Protein AF-A0A3A4MX62-F1 (afdb_monomer)

Sequence (74 aa):
MKITNEMVESFLRSLECRYEREKMSLAGVENVEIRLFNHTTGEQAARLEFINSILTKIDYWDQEKKTIETIKWD

pLDDT: mean 79.86, std 9.58, range [47.53, 90.62]

Organism: Abyssobacteria bacterium (strain SURF_5) (NCBI:txid2093360)

Foldseek 3Di:
DQQDPVNVVVVLVVVCWDWDKDWDDDPNKIKIKIWTAHPVPRATQWIWIDINRHTAKIFGADSVRDGPDMDGDD

Mean predicted aligned error: 6.54 Å

Solvent-accessible surface area (backbone atoms only — not comparable to full-atom values): 4242 Å² total; per-res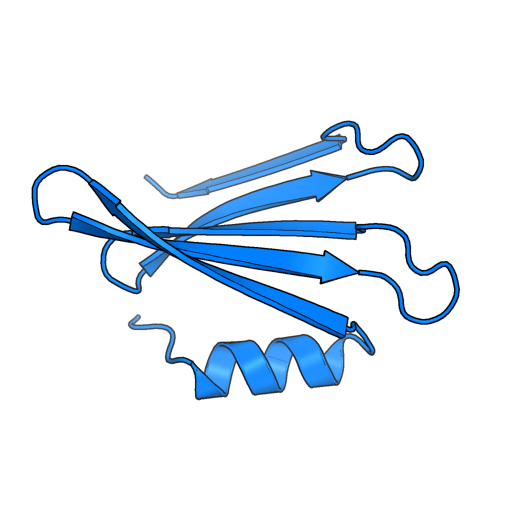idue (Å²): 132,86,62,47,71,67,57,50,54,54,53,39,60,73,64,64,41,46,73,50,79,48,80,47,73,58,98,89,41,46,33,38,40,40,39,32,20,40,65,90,79,65,46,54,42,33,38,37,36,22,53,72,61,35,82,43,34,37,36,34,31,41,98,87,64,44,76,77,44,76,52,73,66,134

Structure (mmCIF, N/CA/C/O backbone):
data_AF-A0A3A4MX62-F1
#
_entry.id   AF-A0A3A4MX62-F1
#
loop_
_atom_site.group_PDB
_atom_site.id
_atom_site.type_symbol
_atom_site.label_atom_id
_atom_site.label_alt_id
_atom_site.label_comp_id
_atom_site.label_asym_id
_atom_site.label_entity_id
_atom_site.label_seq_id
_atom_site.pdbx_PDB_ins_code
_atom_site.Cartn_x
_atom_site.Cartn_y
_atom_site.Cartn_z
_atom_site.occupancy
_atom_site.B_iso_or_equiv
_atom_site.auth_seq_id
_atom_site.auth_comp_id
_atom_site.auth_asym_id
_atom_site.auth_atom_id
_atom_site.pdbx_PDB_model_num
ATOM 1 N N . MET A 1 1 ? 11.061 -12.050 -8.828 1.00 47.53 1 MET A N 1
ATOM 2 C CA . MET A 1 1 ? 9.742 -12.633 -9.166 1.00 47.53 1 MET A CA 1
ATOM 3 C C . MET A 1 1 ? 8.835 -11.486 -9.598 1.00 47.53 1 MET A C 1
ATOM 5 O O . MET A 1 1 ? 8.713 -10.545 -8.828 1.00 47.53 1 MET A O 1
ATOM 9 N N . LYS A 1 2 ? 8.296 -11.476 -10.827 1.00 52.97 2 LYS A N 1
ATOM 10 C CA . LYS A 1 2 ? 7.370 -10.409 -11.258 1.00 52.97 2 LYS A CA 1
ATOM 11 C C . LYS A 1 2 ? 6.026 -10.635 -10.572 1.00 52.97 2 LYS A C 1
ATOM 13 O O . LYS A 1 2 ? 5.411 -11.670 -10.804 1.00 52.97 2 LYS A O 1
ATOM 18 N N . ILE A 1 3 ? 5.597 -9.694 -9.736 1.00 57.19 3 ILE A N 1
ATOM 19 C CA . ILE A 1 3 ? 4.250 -9.717 -9.164 1.00 57.19 3 ILE A CA 1
ATOM 20 C C . ILE A 1 3 ? 3.301 -9.158 -10.228 1.00 57.19 3 ILE A C 1
ATOM 22 O O . ILE A 1 3 ? 3.491 -8.044 -10.712 1.00 57.19 3 ILE A O 1
ATOM 26 N N . THR A 1 4 ? 2.317 -9.954 -10.649 1.00 68.25 4 THR A N 1
ATOM 27 C CA . THR A 1 4 ? 1.310 -9.530 -11.631 1.00 68.25 4 THR A CA 1
ATOM 28 C C . THR A 1 4 ? 0.146 -8.818 -10.940 1.00 68.25 4 THR A C 1
ATOM 30 O O . THR A 1 4 ? -0.076 -8.995 -9.742 1.00 68.25 4 THR A O 1
ATOM 33 N N . ASN A 1 5 ? -0.638 -8.039 -11.695 1.00 65.62 5 ASN A N 1
ATOM 34 C CA . ASN A 1 5 ? -1.870 -7.436 -11.170 1.00 65.62 5 ASN A CA 1
ATOM 35 C C . ASN A 1 5 ? -2.807 -8.505 -10.577 1.00 65.62 5 ASN A C 1
ATOM 37 O O . ASN A 1 5 ? -3.350 -8.288 -9.505 1.00 65.62 5 ASN A O 1
ATOM 41 N N . GLU A 1 6 ? -2.931 -9.673 -11.218 1.00 73.06 6 GLU A N 1
ATOM 42 C CA . GLU A 1 6 ? -3.751 -10.788 -10.716 1.00 73.06 6 GLU A CA 1
ATOM 43 C C . GLU A 1 6 ? -3.258 -11.323 -9.369 1.00 73.06 6 GLU A C 1
ATOM 45 O O . GLU A 1 6 ? -4.066 -11.606 -8.489 1.00 73.06 6 GLU A O 1
ATOM 50 N N . MET A 1 7 ? -1.938 -11.431 -9.174 1.00 68.25 7 MET A N 1
ATOM 51 C CA . MET A 1 7 ? -1.375 -11.857 -7.889 1.00 68.25 7 MET A CA 1
ATOM 52 C C . MET A 1 7 ? -1.701 -10.858 -6.782 1.00 68.25 7 MET A C 1
ATOM 54 O O . MET A 1 7 ? -2.047 -11.270 -5.676 1.00 68.25 7 MET A O 1
ATOM 58 N N . VAL A 1 8 ? -1.629 -9.557 -7.082 1.00 68.69 8 VAL A N 1
ATOM 59 C CA . VAL 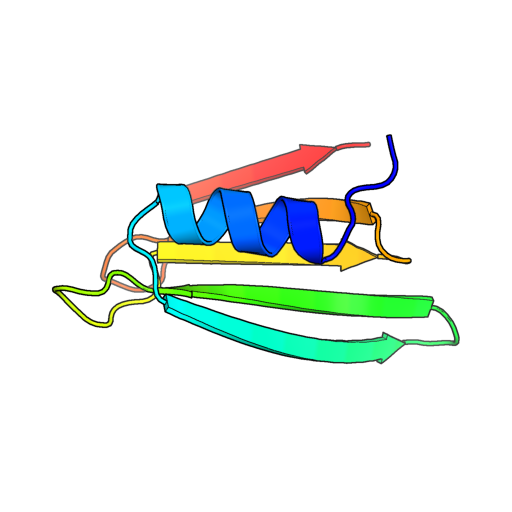A 1 8 ? -2.038 -8.525 -6.128 1.00 68.69 8 VAL A CA 1
ATOM 60 C C . VAL A 1 8 ? -3.533 -8.635 -5.856 1.00 68.69 8 VAL A C 1
ATOM 62 O O . VAL A 1 8 ? -3.918 -8.785 -4.709 1.00 68.69 8 VAL A O 1
ATOM 65 N N . GLU A 1 9 ? -4.386 -8.649 -6.875 1.00 68.75 9 GLU A N 1
ATOM 66 C CA . GLU A 1 9 ? -5.841 -8.730 -6.696 1.00 68.75 9 GLU A CA 1
ATOM 67 C C . GLU A 1 9 ? -6.275 -9.972 -5.911 1.00 68.75 9 GLU A C 1
ATOM 69 O O . GLU A 1 9 ? -7.146 -9.880 -5.045 1.00 68.75 9 GLU A O 1
ATOM 74 N N . SER A 1 10 ? -5.639 -11.119 -6.153 1.00 71.06 10 SER A N 1
ATOM 75 C CA . SER A 1 10 ? -5.905 -12.352 -5.413 1.00 71.06 10 SER A CA 1
ATOM 76 C C . SER A 1 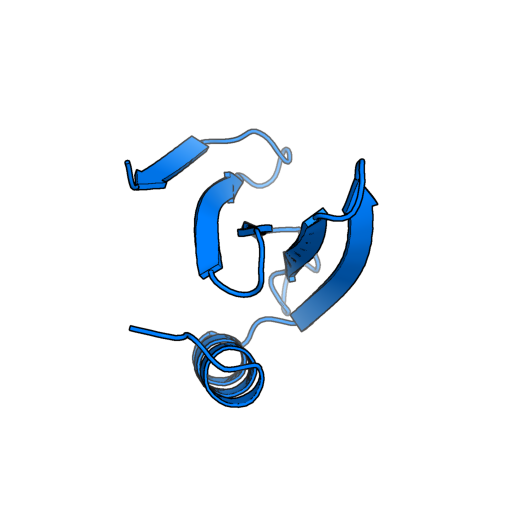10 ? -5.440 -12.261 -3.956 1.00 71.06 10 SER A C 1
ATOM 78 O O . SER A 1 10 ? -6.167 -12.686 -3.059 1.00 71.06 10 SER A O 1
ATOM 80 N N . PHE A 1 11 ? -4.267 -11.671 -3.701 1.00 69.19 11 PHE A N 1
ATOM 81 C CA . PHE A 1 11 ? -3.780 -11.401 -2.346 1.00 69.19 11 PHE A CA 1
ATOM 82 C C . PHE A 1 11 ? -4.708 -10.429 -1.602 1.00 69.19 11 PHE A C 1
ATOM 84 O O . PHE A 1 11 ? -5.095 -10.685 -0.466 1.00 69.19 11 PHE A O 1
ATOM 91 N N . LEU A 1 12 ? -5.161 -9.362 -2.256 1.00 67.06 12 LEU A N 1
ATOM 92 C CA . LEU A 1 12 ? -6.047 -8.366 -1.650 1.00 67.06 12 LEU A CA 1
ATOM 93 C C . LEU A 1 12 ? -7.450 -8.905 -1.371 1.00 67.06 12 LEU A C 1
ATOM 95 O O . LEU A 1 12 ? -8.010 -8.614 -0.316 1.00 67.06 12 LEU A O 1
ATOM 99 N N . ARG A 1 13 ? -7.993 -9.741 -2.267 1.00 66.56 13 ARG A N 1
ATOM 100 C CA . ARG A 1 13 ? -9.238 -10.485 -2.016 1.00 66.56 13 ARG A CA 1
ATOM 101 C C . ARG A 1 13 ? -9.106 -11.416 -0.815 1.00 66.56 13 ARG A C 1
ATOM 103 O O . ARG A 1 13 ? -10.058 -11.532 -0.055 1.00 66.56 13 ARG A O 1
ATOM 110 N N . SER A 1 14 ? -7.942 -12.046 -0.630 1.00 67.38 14 SER A N 1
ATOM 111 C CA . SER A 1 14 ? -7.702 -12.933 0.517 1.00 67.38 14 SER A CA 1
ATOM 112 C C . SER A 1 14 ? -7.648 -12.200 1.862 1.00 67.38 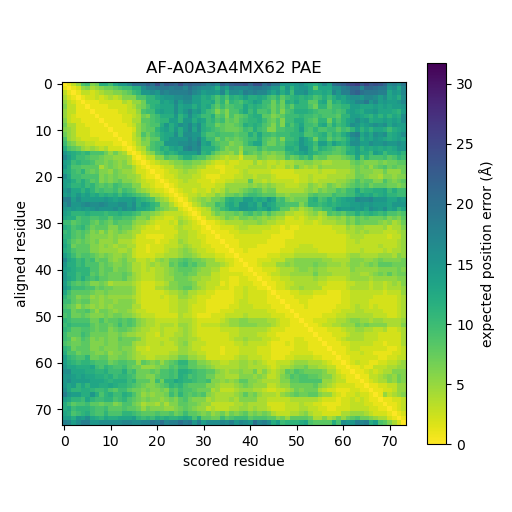14 SER A C 1
ATOM 114 O O . SER A 1 14 ? -7.868 -12.820 2.895 1.00 67.38 14 SER A O 1
ATOM 116 N N . LEU A 1 15 ? -7.390 -10.888 1.849 1.00 65.19 15 LEU A N 1
ATOM 117 C CA . LEU A 1 15 ? -7.319 -10.052 3.048 1.00 65.19 15 LEU A CA 1
ATOM 118 C C . LEU A 1 15 ? -8.656 -9.396 3.426 1.00 65.19 15 LEU A C 1
ATOM 120 O O . LEU A 1 15 ? -8.673 -8.609 4.365 1.00 65.19 15 LEU A O 1
ATOM 124 N N . GLU A 1 16 ? -9.747 -9.665 2.692 1.00 70.94 16 GLU A N 1
ATOM 125 C CA . GLU A 1 16 ? -11.030 -8.955 2.849 1.00 70.94 16 GLU A CA 1
ATOM 126 C C . GLU A 1 16 ? -10.840 -7.426 2.899 1.00 70.94 16 GLU A C 1
ATOM 128 O O . GLU A 1 16 ? -11.440 -6.737 3.720 1.00 70.94 16 GLU A O 1
ATOM 133 N N . CYS A 1 17 ? -9.968 -6.888 2.035 1.00 73.38 17 CYS A N 1
ATOM 134 C CA . CYS A 1 17 ? -9.640 -5.461 1.938 1.00 73.38 17 CYS A CA 1
ATOM 135 C C . CYS A 1 17 ? -10.216 -4.854 0.650 1.00 73.38 17 CYS A C 1
ATOM 137 O O . CYS A 1 17 ? -10.307 -5.517 -0.387 1.00 73.38 17 CYS A O 1
ATOM 139 N N . ARG A 1 18 ? -10.626 -3.579 0.690 1.00 82.38 18 ARG A N 1
ATOM 140 C CA . ARG A 1 18 ? -10.898 -2.798 -0.530 1.00 82.38 18 ARG A CA 1
ATOM 141 C C . ARG A 1 18 ? -9.612 -2.076 -0.889 1.00 82.38 18 ARG A C 1
ATOM 143 O O . ARG A 1 18 ? -8.807 -1.789 -0.002 1.00 82.38 18 ARG A O 1
ATOM 150 N N . TYR A 1 19 ? -9.406 -1.772 -2.162 1.00 83.19 19 TYR A N 1
ATOM 151 C CA . TYR A 1 19 ? -8.204 -1.061 -2.566 1.00 83.19 19 TYR A CA 1
ATOM 152 C C . TYR A 1 19 ? -8.473 -0.001 -3.616 1.00 83.19 19 TYR A C 1
ATOM 154 O O . TYR A 1 19 ? -9.398 -0.106 -4.419 1.00 83.19 19 TYR A O 1
ATOM 162 N N . GLU A 1 20 ? -7.605 1.000 -3.608 1.00 85.62 20 GLU A N 1
ATOM 163 C CA . GLU A 1 20 ? -7.518 2.018 -4.643 1.00 85.62 20 GLU A CA 1
ATOM 164 C C . GLU A 1 20 ? -6.145 1.920 -5.291 1.00 85.62 20 GLU A C 1
ATOM 166 O O . GLU A 1 20 ? -5.128 1.773 -4.608 1.00 85.62 20 GLU A O 1
ATOM 171 N N . ARG A 1 21 ? -6.124 1.964 -6.623 1.00 84.38 21 ARG A N 1
ATOM 172 C CA . ARG A 1 21 ? -4.903 1.897 -7.419 1.00 84.38 21 ARG A CA 1
ATOM 173 C C . ARG A 1 21 ? -4.685 3.228 -8.114 1.00 84.38 21 ARG A C 1
ATOM 175 O O . ARG A 1 21 ? -5.532 3.663 -8.889 1.00 84.38 21 ARG A O 1
ATOM 182 N N . GLU A 1 22 ? -3.508 3.800 -7.919 1.00 85.94 22 GLU A N 1
ATOM 183 C CA . GLU A 1 22 ? -3.067 5.021 -8.579 1.00 85.94 22 GLU A CA 1
ATOM 184 C C . GLU A 1 22 ? -1.820 4.718 -9.416 1.00 85.94 22 GLU A C 1
ATOM 186 O O . GLU A 1 22 ? -0.877 4.080 -8.947 1.00 85.94 22 GLU A O 1
ATOM 191 N N . LYS A 1 23 ? -1.828 5.119 -10.691 1.00 85.06 23 LYS A N 1
ATOM 192 C CA . LYS A 1 23 ? -0.673 4.982 -11.585 1.00 85.06 23 LYS A CA 1
ATOM 193 C C . LYS A 1 23 ? -0.034 6.343 -11.802 1.00 85.06 23 LYS A C 1
ATOM 195 O O . LYS A 1 23 ? -0.719 7.294 -12.164 1.00 85.06 23 LYS A O 1
ATOM 200 N N . MET A 1 24 ? 1.279 6.402 -11.647 1.00 81.94 24 MET A N 1
ATOM 201 C CA . MET A 1 24 ? 2.091 7.593 -11.846 1.00 81.94 24 MET A CA 1
ATOM 202 C C . MET A 1 24 ? 3.259 7.261 -12.776 1.00 81.94 24 MET A C 1
ATOM 204 O O . MET A 1 24 ? 3.801 6.159 -12.750 1.00 81.94 24 MET A O 1
ATOM 208 N N . SER A 1 25 ? 3.685 8.221 -13.588 1.00 81.31 25 SER A N 1
ATOM 209 C CA . SER A 1 25 ? 4.952 8.121 -14.314 1.00 81.31 25 SER A CA 1
ATOM 210 C C . SER A 1 25 ? 5.886 9.205 -13.815 1.00 81.31 25 SER A C 1
ATOM 212 O O . SER A 1 25 ? 5.556 10.387 -13.892 1.00 81.31 25 SER A O 1
ATOM 214 N N . LEU A 1 26 ? 7.058 8.806 -13.326 1.00 74.06 26 LEU A N 1
ATOM 215 C CA . LEU A 1 26 ? 8.111 9.732 -12.927 1.00 74.06 26 LEU A CA 1
ATOM 216 C C . LEU A 1 26 ? 9.319 9.499 -13.834 1.00 74.06 26 LEU A C 1
ATOM 218 O O . LEU A 1 26 ? 9.876 8.408 -13.834 1.00 74.06 26 LEU A O 1
ATOM 222 N N . ALA A 1 27 ? 9.709 10.493 -14.636 1.00 75.62 27 ALA A N 1
ATOM 223 C CA . ALA A 1 27 ? 10.904 10.419 -15.490 1.00 75.62 27 ALA A CA 1
ATOM 224 C C . ALA A 1 27 ? 11.025 9.126 -16.345 1.00 75.62 27 ALA A C 1
ATOM 226 O O . ALA A 1 27 ? 12.114 8.586 -16.514 1.00 75.62 27 ALA A O 1
ATOM 227 N N . GLY A 1 28 ? 9.905 8.613 -16.875 1.00 76.38 28 GLY A N 1
ATOM 228 C CA . GLY A 1 28 ? 9.866 7.391 -17.699 1.00 76.38 28 GLY A CA 1
ATOM 229 C C . GLY A 1 28 ? 9.793 6.071 -16.919 1.00 76.38 28 GLY A C 1
ATOM 230 O O . GLY A 1 28 ? 9.730 5.010 -17.533 1.00 76.38 28 GLY A O 1
ATOM 231 N N . VAL A 1 29 ? 9.759 6.129 -15.588 1.00 78.25 29 VAL A N 1
ATOM 232 C CA . VAL A 1 29 ? 9.562 4.983 -14.693 1.00 78.25 29 VAL A CA 1
ATOM 233 C C . VAL A 1 29 ? 8.078 4.882 -14.329 1.00 78.25 29 VAL A C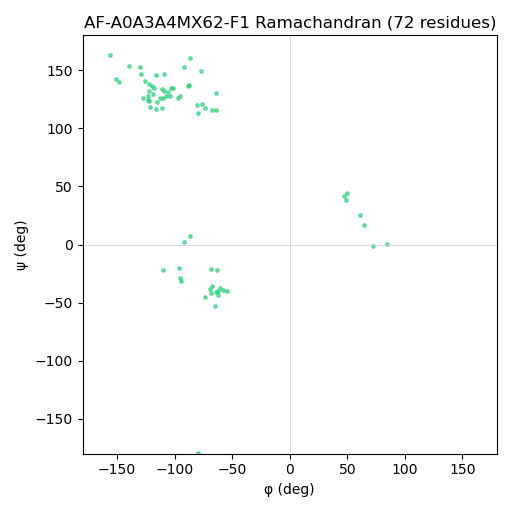 1
ATOM 235 O O . VAL A 1 29 ? 7.473 5.875 -13.911 1.00 78.25 29 VAL A O 1
ATOM 238 N N . GLU A 1 30 ? 7.471 3.703 -14.512 1.00 84.19 30 GLU A N 1
ATOM 239 C CA . GLU A 1 30 ? 6.080 3.453 -14.100 1.00 84.19 30 GLU A CA 1
ATOM 240 C C . GLU A 1 30 ? 6.050 3.174 -12.598 1.00 84.19 30 GLU A C 1
ATOM 242 O O . GLU A 1 30 ? 6.537 2.137 -12.148 1.00 84.19 30 GLU A O 1
ATOM 247 N N . ASN A 1 31 ? 5.439 4.076 -11.837 1.00 85.88 31 ASN A N 1
ATOM 248 C CA . ASN A 1 31 ? 5.153 3.877 -10.427 1.00 85.88 31 ASN A CA 1
ATOM 249 C C . ASN A 1 31 ? 3.673 3.544 -10.249 1.00 85.88 31 ASN A C 1
ATOM 251 O O . ASN A 1 31 ? 2.794 4.186 -10.827 1.00 85.88 31 ASN A O 1
ATOM 255 N N . VAL A 1 32 ? 3.380 2.533 -9.441 1.00 87.50 32 VAL A N 1
ATOM 256 C CA . VAL A 1 32 ? 2.007 2.191 -9.064 1.00 87.50 32 VAL A CA 1
ATOM 257 C C . VAL A 1 32 ? 1.913 2.240 -7.556 1.00 87.50 32 VAL A C 1
ATOM 259 O O . VAL A 1 32 ? 2.736 1.663 -6.857 1.00 87.50 32 VAL A O 1
ATOM 262 N N . GLU A 1 33 ? 0.888 2.908 -7.060 1.00 89.00 33 GLU A N 1
ATOM 263 C CA . GLU A 1 33 ? 0.531 2.894 -5.656 1.00 89.00 33 GLU A CA 1
ATOM 264 C C . GLU A 1 33 ? -0.778 2.134 -5.479 1.00 89.00 33 GLU A C 1
ATOM 266 O O . GLU A 1 33 ? -1.738 2.337 -6.226 1.00 89.00 33 GLU A O 1
ATOM 271 N N . ILE A 1 34 ? -0.814 1.244 -4.492 1.00 87.88 34 ILE A N 1
ATOM 272 C CA . ILE A 1 34 ? -2.029 0.553 -4.077 1.00 87.88 34 ILE A CA 1
ATOM 273 C C . ILE A 1 34 ? -2.274 0.864 -2.606 1.00 87.88 34 ILE A C 1
ATOM 275 O O . ILE A 1 34 ? -1.465 0.524 -1.744 1.00 87.88 34 ILE A O 1
ATOM 279 N N . ARG A 1 35 ? -3.404 1.507 -2.319 1.00 88.88 35 ARG A N 1
ATOM 280 C CA . ARG A 1 35 ? -3.863 1.801 -0.958 1.00 88.88 35 ARG A CA 1
ATOM 281 C C . ARG A 1 35 ? -4.859 0.739 -0.539 1.00 88.88 35 ARG A C 1
ATOM 283 O O . ARG A 1 35 ? -5.824 0.502 -1.261 1.00 88.88 35 ARG A O 1
ATOM 290 N N . LEU A 1 36 ? -4.623 0.102 0.602 1.00 87.19 36 LEU A N 1
ATOM 291 C CA . LEU A 1 36 ? -5.510 -0.915 1.164 1.00 87.19 36 LEU A CA 1
ATOM 292 C C . LEU A 1 36 ? -6.340 -0.317 2.272 1.00 87.19 36 LEU A C 1
ATOM 294 O O . LEU A 1 36 ? -5.795 0.347 3.148 1.00 87.19 36 LEU A O 1
ATOM 298 N N . PHE A 1 37 ? -7.630 -0.614 2.270 1.00 85.88 37 PHE A N 1
ATOM 299 C CA . PHE A 1 37 ? -8.546 -0.168 3.300 1.00 85.88 37 PHE A CA 1
ATOM 300 C C . PHE A 1 37 ? -9.286 -1.350 3.908 1.00 85.88 37 PHE A C 1
ATOM 302 O O . PHE A 1 37 ? -9.719 -2.270 3.205 1.00 85.88 37 PHE A O 1
ATOM 309 N N . ASN A 1 38 ? -9.470 -1.271 5.218 1.00 83.19 38 ASN A N 1
ATOM 310 C CA . ASN A 1 38 ? -10.310 -2.182 5.971 1.00 83.19 38 ASN A CA 1
ATOM 311 C C . ASN A 1 38 ? -11.772 -2.021 5.508 1.00 83.19 38 ASN A C 1
ATOM 313 O O . ASN A 1 38 ? -12.266 -0.896 5.420 1.00 83.19 38 ASN A O 1
ATOM 317 N N . HIS A 1 39 ? -12.472 -3.116 5.188 1.00 80.44 39 HIS A N 1
ATOM 318 C CA . HIS A 1 39 ? -13.880 -3.038 4.750 1.00 80.44 39 HIS A CA 1
ATOM 319 C C . HIS A 1 39 ? -14.825 -2.579 5.856 1.00 80.44 39 HIS A C 1
ATOM 321 O O . HIS A 1 39 ? -15.778 -1.858 5.579 1.00 80.44 39 HIS A O 1
ATOM 327 N N . THR A 1 40 ? -14.558 -2.983 7.095 1.00 80.31 40 THR A N 1
ATOM 328 C CA . THR A 1 40 ? -15.420 -2.714 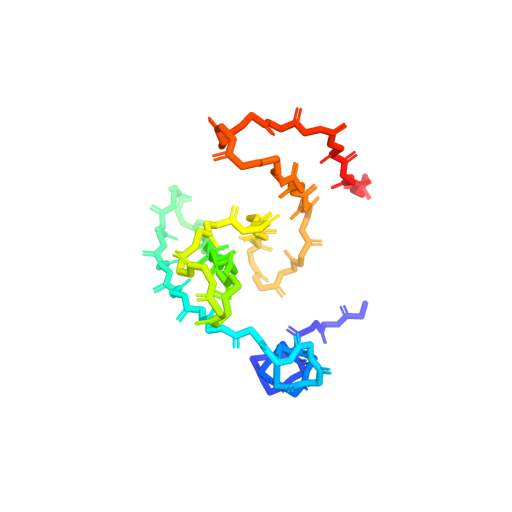8.249 1.00 80.31 40 THR A CA 1
ATOM 329 C C . THR A 1 40 ? -15.326 -1.260 8.689 1.00 80.31 40 THR A C 1
ATOM 331 O O . THR A 1 40 ? -16.350 -0.634 8.951 1.00 80.31 40 THR A O 1
ATOM 334 N N . THR A 1 41 ? -14.112 -0.707 8.770 1.00 82.94 41 THR A N 1
ATOM 335 C CA . THR A 1 41 ? -13.902 0.674 9.245 1.00 82.94 41 THR A CA 1
ATOM 336 C C . THR A 1 41 ? -13.791 1.686 8.108 1.00 82.94 41 THR A C 1
ATOM 338 O O . THR A 1 41 ? -13.980 2.880 8.319 1.00 82.94 41 THR A O 1
ATOM 341 N N . GLY A 1 42 ? -13.480 1.236 6.889 1.00 83.62 42 GLY A N 1
ATOM 342 C CA . GLY A 1 42 ? -13.187 2.103 5.748 1.00 83.62 42 GLY A CA 1
ATOM 343 C C . GLY A 1 42 ? -11.830 2.812 5.833 1.00 83.62 42 GLY A C 1
ATOM 344 O O . GLY A 1 42 ? -11.473 3.539 4.901 1.00 83.62 42 GLY A O 1
ATOM 345 N N . GLU A 1 43 ? -11.073 2.604 6.911 1.00 84.69 43 GLU A N 1
ATOM 346 C CA . GLU A 1 43 ? -9.775 3.232 7.157 1.00 84.69 43 GLU A CA 1
ATOM 347 C C . GLU A 1 43 ? -8.673 2.572 6.334 1.00 84.69 43 GLU A C 1
ATOM 349 O O . GLU A 1 43 ? -8.726 1.378 6.033 1.00 84.69 43 GLU A O 1
ATOM 354 N N . GLN A 1 44 ? -7.661 3.356 5.961 1.00 86.69 44 GLN A N 1
ATOM 355 C CA . GLN A 1 44 ? -6.528 2.845 5.203 1.00 86.69 44 GLN A CA 1
ATOM 356 C C . GLN A 1 44 ? -5.595 2.056 6.129 1.00 86.69 44 GLN A C 1
ATOM 358 O O . GLN A 1 44 ? -5.067 2.610 7.084 1.00 86.69 44 GLN A O 1
ATOM 363 N N . ALA A 1 45 ? -5.387 0.778 5.821 1.00 86.75 45 ALA A N 1
ATOM 364 C CA . ALA A 1 45 ? -4.570 -0.153 6.593 1.00 86.75 45 ALA A CA 1
ATOM 365 C C . ALA A 1 45 ? -3.123 -0.238 6.085 1.00 86.75 45 ALA A C 1
ATOM 367 O O . ALA A 1 45 ? -2.204 -0.493 6.861 1.00 86.75 45 ALA A O 1
ATOM 368 N N . ALA A 1 46 ? -2.905 -0.051 4.778 1.00 87.94 46 ALA A N 1
ATOM 369 C CA . ALA A 1 46 ? -1.565 -0.098 4.204 1.00 87.94 46 ALA A CA 1
ATOM 370 C C . ALA A 1 46 ? -1.447 0.683 2.889 1.00 87.94 46 ALA A C 1
ATOM 372 O O . ALA A 1 46 ? -2.438 0.986 2.216 1.00 87.94 46 ALA A O 1
ATOM 373 N N . ARG A 1 47 ? -0.207 0.972 2.500 1.00 90.25 47 ARG A N 1
ATOM 374 C CA . ARG A 1 47 ? 0.188 1.523 1.203 1.00 90.25 47 ARG A CA 1
ATOM 375 C C . ARG A 1 47 ? 1.284 0.645 0.607 1.00 90.25 47 ARG A C 1
ATOM 377 O O . ARG A 1 47 ? 2.306 0.414 1.244 1.00 90.25 47 ARG A O 1
ATOM 384 N N . LEU A 1 48 ? 1.072 0.173 -0.613 1.00 89.06 48 LEU A N 1
ATOM 385 C CA . LEU A 1 48 ? 2.024 -0.626 -1.373 1.00 89.06 48 LEU A CA 1
ATOM 386 C C . LEU A 1 48 ? 2.542 0.226 -2.529 1.00 89.06 48 LEU A C 1
ATOM 388 O O . LEU A 1 48 ? 1.750 0.747 -3.316 1.00 89.06 48 LEU A O 1
ATOM 392 N N . GLU A 1 49 ? 3.858 0.357 -2.636 1.00 89.56 49 GLU A N 1
ATOM 393 C CA . GLU A 1 49 ? 4.518 1.104 -3.704 1.00 89.56 49 GLU A CA 1
ATOM 394 C C . GLU A 1 49 ? 5.224 0.141 -4.648 1.00 89.56 49 GLU A C 1
ATOM 396 O O . GLU A 1 49 ? 5.958 -0.758 -4.227 1.00 89.56 49 GLU A O 1
ATOM 401 N N . PHE A 1 50 ? 4.994 0.343 -5.938 1.00 87.25 50 PHE A N 1
ATOM 402 C CA . PHE A 1 50 ? 5.588 -0.439 -6.997 1.00 87.25 50 PHE A CA 1
ATOM 403 C C . PHE A 1 50 ? 6.358 0.471 -7.940 1.00 87.25 50 PHE A C 1
ATOM 405 O O . PHE A 1 50 ? 5.848 1.514 -8.342 1.00 87.25 50 PHE A O 1
ATOM 412 N N . ILE A 1 51 ? 7.535 0.020 -8.361 1.00 87.06 51 ILE A N 1
ATOM 413 C CA . ILE A 1 51 ? 8.381 0.675 -9.361 1.00 87.06 51 ILE A CA 1
ATOM 414 C C . ILE A 1 51 ? 8.608 -0.328 -10.491 1.00 87.06 51 ILE A C 1
ATOM 416 O O . ILE A 1 51 ? 9.052 -1.450 -10.252 1.00 87.06 51 ILE A O 1
ATOM 420 N N . ASN A 1 52 ? 8.265 0.034 -11.726 1.00 86.19 52 ASN A N 1
ATOM 421 C CA . ASN A 1 52 ? 8.316 -0.844 -12.901 1.00 86.19 52 ASN A CA 1
ATOM 422 C C . ASN A 1 52 ? 7.631 -2.208 -12.670 1.00 86.19 52 ASN A C 1
ATOM 424 O O . ASN A 1 52 ? 8.149 -3.259 -13.050 1.00 86.19 52 ASN A O 1
ATOM 428 N N . SER A 1 53 ? 6.447 -2.191 -12.044 1.00 79.31 53 SER A N 1
ATOM 429 C CA . SER A 1 53 ? 5.672 -3.390 -11.662 1.00 79.31 53 SER A CA 1
ATOM 430 C C . SER A 1 53 ? 6.334 -4.307 -10.617 1.00 79.31 53 SER A C 1
ATOM 432 O O . SER A 1 53 ? 5.930 -5.459 -10.460 1.00 79.31 53 SER A O 1
ATOM 434 N N . ILE A 1 54 ? 7.339 -3.825 -9.886 1.00 81.00 54 ILE A N 1
ATOM 435 C CA . ILE A 1 54 ? 7.977 -4.544 -8.778 1.00 81.00 54 ILE A CA 1
ATOM 436 C C . ILE A 1 54 ? 7.549 -3.880 -7.476 1.00 81.00 54 ILE A C 1
ATOM 438 O O . ILE A 1 54 ? 7.689 -2.671 -7.356 1.00 81.00 54 ILE A O 1
ATOM 442 N N . LEU A 1 55 ? 7.038 -4.655 -6.515 1.00 84.25 55 LEU A N 1
ATOM 443 C CA . LEU A 1 55 ? 6.734 -4.163 -5.168 1.00 84.25 55 LEU A CA 1
ATOM 444 C C . LEU A 1 55 ? 8.047 -3.816 -4.457 1.00 84.25 55 LEU A C 1
ATOM 446 O O . LEU A 1 55 ? 8.861 -4.704 -4.219 1.00 84.25 55 LEU A O 1
ATOM 450 N N . THR A 1 56 ? 8.251 -2.542 -4.141 1.00 87.31 56 THR A N 1
ATOM 451 C CA . THR A 1 56 ? 9.491 -2.034 -3.527 1.00 87.31 56 THR A CA 1
ATOM 452 C C . THR A 1 56 ? 9.292 -1.595 -2.085 1.00 87.31 56 THR A C 1
ATOM 454 O O . THR A 1 56 ? 10.256 -1.546 -1.318 1.00 87.31 56 THR A O 1
ATOM 457 N N . LYS A 1 57 ? 8.050 -1.289 -1.693 1.00 88.44 57 LYS A N 1
ATOM 458 C CA . LYS A 1 57 ? 7.739 -0.816 -0.347 1.00 88.44 57 LYS A CA 1
ATOM 459 C C . LYS A 1 57 ? 6.331 -1.204 0.090 1.00 88.44 57 LYS A C 1
ATOM 461 O O . LYS A 1 57 ? 5.389 -1.122 -0.698 1.00 88.44 57 LYS A O 1
ATOM 466 N N . ILE A 1 58 ? 6.190 -1.549 1.365 1.00 88.81 58 ILE A N 1
ATOM 467 C CA . ILE A 1 58 ? 4.908 -1.602 2.074 1.00 88.81 58 ILE A CA 1
ATOM 468 C C . ILE A 1 58 ? 5.011 -0.688 3.292 1.00 88.81 58 ILE A C 1
ATOM 470 O O . ILE A 1 58 ? 5.940 -0.832 4.079 1.00 88.81 58 ILE A O 1
ATOM 474 N N . ASP A 1 59 ? 4.059 0.223 3.456 1.00 90.62 59 ASP A N 1
ATOM 475 C CA . ASP A 1 59 ? 3.839 0.969 4.695 1.00 90.62 59 ASP A CA 1
ATOM 476 C C . ASP A 1 59 ? 2.524 0.506 5.329 1.00 90.62 59 ASP A C 1
ATOM 478 O O . ASP A 1 59 ? 1.465 0.684 4.726 1.00 90.62 59 ASP A O 1
ATOM 482 N N . TYR A 1 60 ? 2.572 -0.061 6.534 1.00 86.69 60 TYR A N 1
ATOM 483 C CA . TYR A 1 60 ? 1.383 -0.345 7.343 1.00 86.69 60 TYR A CA 1
ATOM 484 C C . TYR A 1 60 ? 1.027 0.866 8.181 1.00 86.69 60 TYR A C 1
ATOM 486 O O . TYR A 1 60 ? 1.915 1.511 8.747 1.00 86.69 60 TYR A O 1
ATOM 494 N N . TRP A 1 61 ? -0.263 1.175 8.257 1.00 85.44 61 TRP A N 1
ATOM 495 C CA . TRP A 1 61 ? -0.770 2.347 8.955 1.00 85.44 61 TRP A CA 1
ATOM 496 C C . TRP A 1 61 ? -1.641 1.947 10.142 1.00 85.44 61 TRP A C 1
ATOM 498 O O . TRP A 1 61 ? -2.347 0.939 10.096 1.00 85.44 61 TRP A O 1
ATOM 508 N N . ASP A 1 62 ? -1.591 2.747 11.203 1.00 81.12 62 ASP A N 1
ATOM 509 C CA . ASP A 1 62 ? -2.591 2.695 12.266 1.00 81.12 62 ASP A CA 1
ATOM 510 C C . ASP A 1 62 ? -3.879 3.441 11.871 1.00 81.12 62 ASP A C 1
ATOM 512 O O . ASP A 1 62 ? -4.005 4.013 10.783 1.00 81.12 62 ASP A O 1
ATOM 516 N N . GLN A 1 63 ? -4.847 3.459 12.786 1.00 76.94 63 GLN A N 1
ATOM 517 C CA . GLN A 1 63 ? -6.128 4.148 12.597 1.00 76.94 63 GLN A CA 1
ATOM 518 C C . GLN A 1 63 ? -5.974 5.674 12.435 1.00 76.94 63 GLN A C 1
ATOM 520 O O . GLN A 1 63 ? -6.828 6.323 11.834 1.00 76.94 63 GLN A O 1
ATOM 525 N N . GLU A 1 64 ? -4.864 6.263 12.897 1.00 82.75 64 GLU A N 1
ATOM 526 C CA . GLU A 1 64 ? -4.540 7.684 12.710 1.00 82.75 64 GLU A CA 1
ATOM 527 C C . GLU A 1 64 ? -3.809 7.960 11.383 1.00 82.75 64 GLU A C 1
ATOM 529 O O . GLU A 1 64 ? -3.380 9.091 11.133 1.00 82.75 64 GLU A O 1
ATOM 534 N N . LYS A 1 65 ? -3.686 6.948 10.509 1.00 79.69 65 LYS A N 1
ATOM 535 C CA . LYS A 1 65 ? -2.932 6.986 9.244 1.00 79.69 65 LYS A CA 1
ATOM 536 C C . LYS A 1 65 ? -1.438 7.252 9.441 1.00 79.69 65 LYS A C 1
ATOM 538 O O . LYS A 1 65 ? -0.777 7.769 8.536 1.00 79.69 65 LYS A O 1
ATOM 543 N N . LYS A 1 66 ? -0.888 6.920 10.610 1.00 85.62 66 LYS A N 1
ATOM 544 C CA . LYS A 1 66 ? 0.555 6.982 10.854 1.00 85.62 66 LYS A CA 1
ATOM 545 C C . LYS A 1 66 ? 1.190 5.667 10.451 1.00 85.62 66 LYS A C 1
ATOM 547 O O . LYS A 1 66 ? 0.687 4.598 10.784 1.00 85.62 66 LYS A O 1
ATOM 552 N N . THR A 1 67 ? 2.325 5.749 9.763 1.00 87.75 67 THR A N 1
ATOM 553 C CA . THR A 1 67 ? 3.120 4.564 9.445 1.00 87.75 67 THR A CA 1
ATOM 554 C C . THR A 1 67 ? 3.645 3.935 10.729 1.00 87.75 67 THR A C 1
ATOM 556 O O . THR A 1 67 ? 4.446 4.545 11.435 1.00 87.75 67 THR A O 1
ATOM 559 N N . ILE A 1 68 ? 3.204 2.711 11.004 1.00 89.19 68 ILE A N 1
ATOM 560 C CA . ILE A 1 68 ? 3.648 1.904 12.145 1.00 89.19 68 ILE A CA 1
ATOM 561 C C . ILE A 1 68 ? 4.765 0.936 11.763 1.00 89.19 68 ILE A C 1
ATOM 563 O O . ILE A 1 68 ? 5.623 0.631 12.586 1.00 89.19 68 ILE A O 1
ATOM 567 N N . GLU A 1 69 ? 4.796 0.493 10.507 1.00 88.56 69 GLU A N 1
ATOM 568 C CA . GLU A 1 69 ? 5.830 -0.398 9.993 1.00 88.56 69 GLU A CA 1
ATOM 569 C C . GLU A 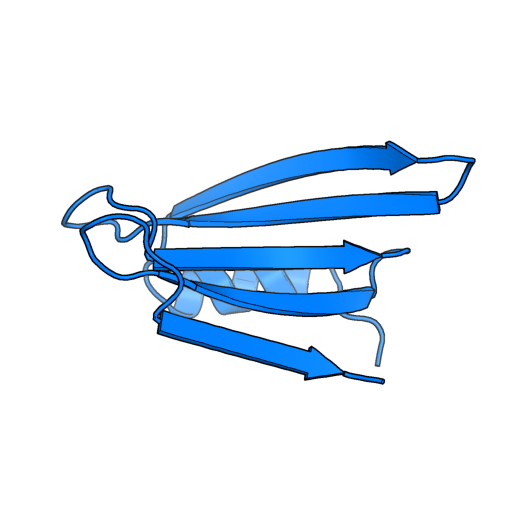1 69 ? 6.080 -0.116 8.512 1.00 88.56 69 GLU A C 1
ATOM 571 O O . GLU A 1 69 ? 5.143 0.096 7.740 1.00 88.56 69 GLU A O 1
ATOM 576 N N . THR A 1 70 ? 7.352 -0.144 8.116 1.00 89.62 70 THR A N 1
ATOM 577 C CA . THR A 1 70 ? 7.768 -0.063 6.71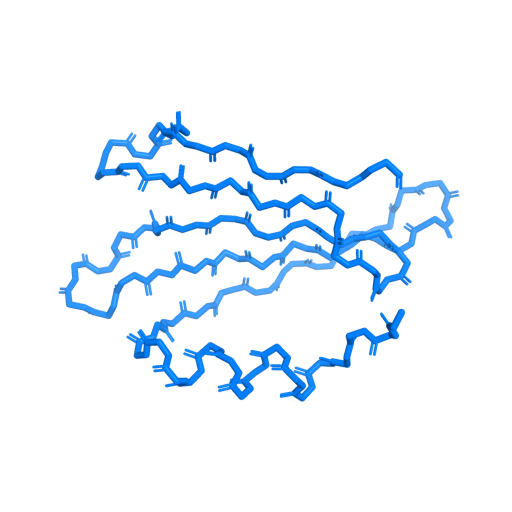8 1.00 89.62 70 THR A CA 1
ATOM 578 C C . THR A 1 70 ? 8.608 -1.284 6.368 1.00 89.62 70 THR A C 1
ATOM 580 O O . THR A 1 70 ? 9.660 -1.506 6.966 1.00 89.62 70 THR A O 1
ATOM 583 N N . ILE A 1 71 ? 8.197 -2.011 5.332 1.00 85.31 71 ILE A N 1
ATOM 584 C CA . ILE A 1 71 ? 8.993 -3.063 4.698 1.00 85.31 71 ILE A CA 1
ATOM 585 C C . ILE A 1 71 ? 9.535 -2.510 3.380 1.00 85.31 71 ILE A C 1
ATOM 587 O O . ILE A 1 71 ? 8.775 -1.983 2.566 1.00 85.31 71 ILE A O 1
ATOM 591 N N . LYS A 1 72 ? 10.848 -2.620 3.174 1.00 85.06 72 LYS A N 1
ATOM 592 C CA . LYS A 1 72 ? 11.539 -2.279 1.923 1.00 85.06 72 LYS A CA 1
ATOM 593 C C . LYS A 1 72 ? 12.442 -3.427 1.511 1.00 85.06 72 LYS A C 1
ATOM 595 O O . LYS A 1 72 ? 12.938 -4.159 2.365 1.00 85.06 72 LYS A O 1
ATOM 600 N N . TRP A 1 73 ? 12.674 -3.530 0.214 1.00 71.12 73 TRP A N 1
ATOM 601 C CA . TRP A 1 73 ? 13.649 -4.447 -0.357 1.00 71.12 73 TRP A CA 1
ATOM 602 C C . TRP A 1 73 ? 14.689 -3.630 -1.122 1.00 71.12 73 TRP A C 1
ATOM 604 O O . TRP A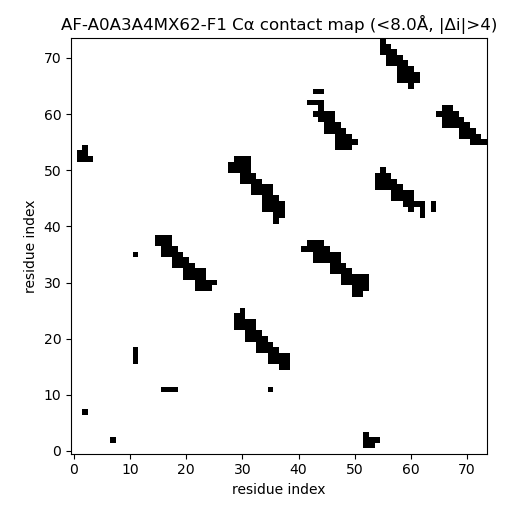 1 73 ? 14.314 -2.681 -1.816 1.00 71.12 73 TRP A O 1
ATOM 614 N N . ASP A 1 74 ? 15.961 -3.985 -0.939 1.00 57.47 74 ASP A N 1
ATOM 615 C CA . ASP A 1 74 ? 17.100 -3.419 -1.673 1.00 57.47 74 ASP A CA 1
ATOM 616 C C . ASP A 1 74 ? 17.189 -3.977 -3.104 1.00 57.47 74 ASP A C 1
ATOM 618 O O . ASP A 1 74 ? 16.869 -5.176 -3.304 1.00 57.47 74 ASP A O 1
#

Secondary structure (DSSP, 8-state):
-PPPHHHHHHHHHHTTEEEEEEEEEETTEEEEEEEEEETTT--EEEEEEEETTEEEEEEEE-TTS-EEEEEE--

Nearest PDB structures (foldseek):
  8p1x-assembly1_AAA  TM=6.027E-01  e=6.680E-02  Staphylococcus epidermidis
  4x7r-assembly2_B  TM=5.370E-01  e=7.896E-02  Staphylococcus aureus subsp. aureus 21178
  2w7q-assembly1_A  TM=4.805E-01  e=9.870E-02  Pseudomonas aeruginosa PAO1
  8ptx-assembly1_C  TM=7.195E-01  e=3.916E+00  Homo sapiens
  8asw-assembly1_C  TM=5.425E-01  e=2.963E+00  Saccharomyces cerevisiae

Radius of gyration: 12.45 Å; Cα contacts (8 Å, |Δi|>4): 141; chains: 1; bounding box: 32×23×30 Å